Protein AF-X1MD58-F1 (afdb_monomer)

Solvent-accessible surface area (backbone atoms only — not comparable to full-atom values): 6954 Å² total; per-residue (Å²): 105,80,90,52,69,94,62,88,70,47,93,39,76,60,65,74,80,58,67,68,59,53,53,54,50,50,26,62,77,70,72,50,84,75,78,87,81,90,74,83,80,58,90,85,68,79,68,96,71,77,74,48,72,26,59,69,27,31,75,67,68,65,53,71,74,78,76,50,68,69,61,51,50,52,54,52,55,48,51,50,64,78,39,40,70,64,46,60,73,68,66,68,62,57,94,85,65,59,82,67,78,78,84,125

Radius of gyration: 18.31 Å; Cα contacts (8 Å, |Δi|>4): 52; chains: 1; bounding box: 38×29×52 Å

Secondary structure (DSSP, 8-state):
-GGGTT-------S----HHHHHHHHHHHHT--PPPPP-PPPTT---S------HHHHHHH-------HHHHHHHHHHHHHHTHHHHHHH----TT---S----

InterPro domains:
  IPR036291 NAD(P)-binding domain superfamily [SSF51735] (4-87)

Mean predicted aligned error: 5.47 Å

Sequence (104 aa):
YKAAIGEAFNLAAGREIKIKYLADTVNKMAGNNARLKFLHRRKWDTKPRILASNTKAKEMLGFNPYTDFEKGLKVTIKWFKDNWDNIERVANFGPGVSSAVRDK

Foldseek 3Di:
DVVCPPDDFDLDQQDDDDPVNVVVLCCVLVVNPDDDDDDDDDPPCPDNDDGDDRVVCCVPVVDHPPDDPSNVVNVVVVVCVVCVVVCVVPVPDPPPRDPPDPDD

Nearest PDB structures (foldseek):
  2q1u-assembly1_B  TM=8.292E-01  e=2.588E-04  Bordetella bronchiseptica
  2q1s-assembly1_A-2  TM=8.360E-01  e=3.373E-04  Bordetella bronchiseptica

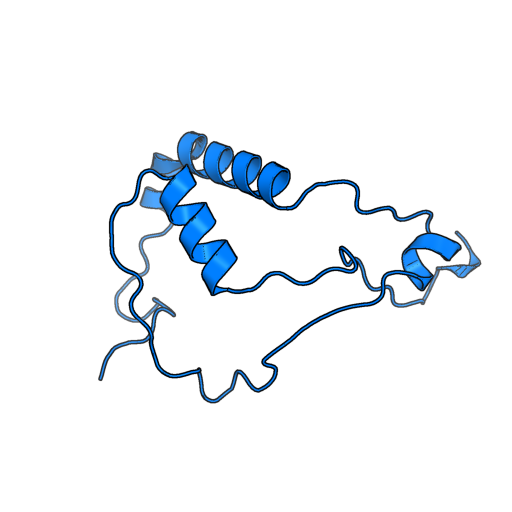pLDDT: mean 90.83, std 12.25, range [45.5, 98.31]

Structure (mmCIF, N/CA/C/O backbone):
data_AF-X1MD58-F1
#
_entry.id   AF-X1MD58-F1
#
loop_
_atom_site.group_PDB
_atom_site.id
_atom_site.type_symbol
_atom_site.label_atom_id
_atom_site.label_alt_id
_atom_site.label_comp_id
_atom_site.label_asym_id
_atom_site.label_entity_id
_atom_site.label_seq_id
_atom_site.pdbx_PDB_ins_code
_atom_site.Cartn_x
_atom_site.Cartn_y
_atom_site.Cartn_z
_atom_site.occupancy
_atom_site.B_iso_or_equiv
_atom_site.auth_seq_id
_atom_site.auth_comp_id
_atom_site.auth_asym_id
_atom_site.auth_atom_id
_atom_site.pdbx_PDB_model_num
ATOM 1 N N . TYR A 1 1 ? 11.111 -5.678 -25.457 1.00 83.44 1 TYR A N 1
ATOM 2 C CA . TYR A 1 1 ? 11.292 -6.388 -24.171 1.00 83.44 1 TYR A CA 1
ATOM 3 C C . TYR A 1 1 ? 12.171 -7.651 -24.215 1.00 83.44 1 TYR A C 1
ATOM 5 O O . TYR A 1 1 ? 12.277 -8.296 -23.183 1.00 83.44 1 TYR A O 1
ATOM 13 N N . LYS A 1 2 ? 12.862 -8.023 -25.315 1.00 93.12 2 LYS A N 1
ATOM 14 C CA . LYS A 1 2 ? 13.729 -9.233 -25.327 1.00 93.12 2 LYS A CA 1
ATOM 15 C C . LYS A 1 2 ? 14.813 -9.218 -24.235 1.00 93.12 2 LYS A C 1
ATOM 17 O O . LYS A 1 2 ? 15.027 -10.229 -23.587 1.00 93.12 2 LYS A O 1
ATOM 22 N N . ALA A 1 3 ? 15.411 -8.052 -23.981 1.00 92.50 3 ALA A N 1
ATOM 23 C CA . ALA A 1 3 ? 16.408 -7.853 -22.925 1.00 92.50 3 ALA A CA 1
ATOM 24 C C . ALA A 1 3 ? 15.858 -7.979 -21.489 1.00 92.50 3 ALA A C 1
ATOM 26 O O . ALA A 1 3 ? 16.635 -7.963 -20.548 1.00 92.50 3 ALA A O 1
ATOM 27 N N . ALA A 1 4 ? 14.537 -8.066 -21.300 1.00 95.25 4 ALA A N 1
ATOM 28 C CA . ALA A 1 4 ? 13.923 -8.210 -19.980 1.00 95.25 4 ALA A CA 1
ATOM 29 C C . ALA A 1 4 ? 13.679 -9.676 -19.573 1.00 95.25 4 ALA A C 1
ATOM 31 O O . ALA A 1 4 ? 13.279 -9.934 -18.441 1.00 95.25 4 ALA A O 1
ATOM 32 N N . ILE A 1 5 ? 13.869 -10.641 -20.479 1.00 97.31 5 ILE A N 1
ATOM 33 C CA . ILE A 1 5 ? 13.649 -12.064 -20.192 1.00 97.31 5 ILE A CA 1
ATOM 34 C C . ILE A 1 5 ? 14.737 -12.553 -19.226 1.00 97.31 5 ILE A C 1
ATOM 36 O O . ILE A 1 5 ? 15.917 -12.379 -19.500 1.00 97.31 5 ILE A O 1
ATOM 40 N N . GLY A 1 6 ? 14.334 -13.176 -18.114 1.00 97.19 6 GLY A N 1
ATOM 41 C CA . GLY A 1 6 ? 15.249 -13.669 -17.072 1.00 97.19 6 GLY A CA 1
ATOM 42 C C . GLY A 1 6 ? 15.639 -12.625 -16.019 1.00 97.19 6 GLY A C 1
ATOM 43 O O . GLY A 1 6 ? 16.280 -12.965 -15.029 1.00 97.19 6 GLY A O 1
ATOM 44 N N . GLU A 1 7 ? 15.210 -11.374 -16.184 1.00 97.88 7 GLU A N 1
ATOM 45 C CA . GLU A 1 7 ? 15.525 -10.289 -15.261 1.00 97.88 7 GLU A CA 1
ATOM 46 C C . GLU A 1 7 ? 14.500 -10.176 -14.122 1.00 97.88 7 GLU A C 1
ATOM 48 O O . GLU A 1 7 ? 13.292 -10.325 -14.313 1.00 97.88 7 GLU A O 1
ATOM 53 N N . ALA A 1 8 ? 14.979 -9.819 -12.928 1.00 97.94 8 ALA A N 1
ATOM 54 C CA . ALA A 1 8 ? 14.126 -9.417 -11.811 1.00 97.94 8 ALA A CA 1
ATOM 55 C C . ALA A 1 8 ? 13.903 -7.895 -11.805 1.00 97.94 8 ALA A C 1
ATOM 57 O O . ALA A 1 8 ? 14.843 -7.117 -12.019 1.00 97.94 8 ALA A O 1
ATOM 58 N N . PHE A 1 9 ? 12.669 -7.472 -11.511 1.00 97.69 9 PHE A N 1
ATOM 59 C CA . PHE A 1 9 ? 12.258 -6.067 -11.474 1.00 97.69 9 PHE A CA 1
ATOM 60 C C . PHE A 1 9 ? 11.488 -5.735 -10.197 1.00 97.69 9 PHE A C 1
ATOM 62 O O . PHE A 1 9 ? 10.576 -6.454 -9.794 1.00 97.69 9 PHE A O 1
ATOM 69 N N . ASN A 1 10 ? 11.792 -4.578 -9.615 1.00 98.00 10 ASN A N 1
ATOM 70 C CA . ASN A 1 10 ? 10.965 -3.993 -8.568 1.00 98.00 10 ASN A CA 1
ATOM 71 C C . ASN A 1 10 ? 9.773 -3.264 -9.201 1.00 98.00 10 ASN A C 1
ATOM 73 O O . ASN A 1 10 ? 9.946 -2.222 -9.837 1.00 98.00 10 ASN A O 1
ATOM 77 N N . LEU A 1 11 ? 8.558 -3.759 -8.972 1.00 97.00 11 LEU A N 1
ATOM 78 C CA . LEU A 1 11 ? 7.322 -3.045 -9.304 1.00 97.00 11 LEU A CA 1
ATOM 79 C C . LEU A 1 11 ? 6.882 -2.204 -8.105 1.00 97.00 11 LEU A C 1
ATOM 81 O O . LEU A 1 11 ? 5.972 -2.556 -7.360 1.00 97.00 11 LEU A O 1
ATOM 85 N N . ALA A 1 12 ? 7.599 -1.106 -7.888 1.00 95.94 12 ALA A N 1
ATOM 86 C CA . ALA A 1 12 ? 7.424 -0.247 -6.726 1.00 95.94 12 ALA A CA 1
ATOM 87 C C . ALA A 1 12 ? 6.987 1.166 -7.117 1.00 95.94 12 ALA A C 1
ATOM 89 O O . ALA A 1 12 ? 7.350 1.679 -8.174 1.00 95.94 12 ALA A O 1
ATOM 90 N N . ALA A 1 13 ? 6.263 1.838 -6.221 1.00 95.69 13 ALA A N 1
ATOM 91 C CA . ALA A 1 13 ? 5.856 3.229 -6.417 1.00 95.69 13 ALA A CA 1
ATOM 92 C C . ALA A 1 13 ? 7.019 4.237 -6.297 1.00 95.69 13 ALA A C 1
ATOM 94 O O . ALA A 1 13 ? 6.828 5.410 -6.598 1.00 95.69 13 ALA A O 1
ATOM 95 N N . GLY A 1 14 ? 8.200 3.813 -5.827 1.00 95.31 14 GLY A N 1
ATOM 96 C CA . GLY A 1 14 ? 9.346 4.705 -5.606 1.00 95.31 14 GLY A CA 1
ATOM 97 C C . GLY A 1 14 ? 9.152 5.709 -4.460 1.00 95.31 14 GLY A C 1
ATOM 98 O O . GLY A 1 14 ? 9.877 6.693 -4.378 1.00 95.31 14 GLY A O 1
ATOM 99 N N . ARG A 1 15 ? 8.176 5.473 -3.574 1.00 94.44 15 ARG A N 1
ATOM 100 C CA . ARG A 1 15 ? 7.876 6.298 -2.394 1.00 94.44 15 ARG A CA 1
ATOM 101 C C . ARG A 1 15 ? 7.466 5.425 -1.212 1.00 94.44 15 ARG A C 1
ATOM 103 O O . ARG A 1 15 ? 6.978 4.314 -1.408 1.00 94.44 15 ARG A O 1
ATOM 110 N N . GLU A 1 16 ? 7.619 5.952 -0.003 1.00 96.19 16 GLU A N 1
ATOM 111 C CA . GLU A 1 16 ? 7.224 5.285 1.243 1.00 96.19 16 GLU A CA 1
ATOM 112 C C . GLU A 1 16 ? 6.017 5.966 1.881 1.00 96.19 16 GLU A C 1
ATOM 114 O O . GLU A 1 16 ? 5.807 7.168 1.722 1.00 96.19 16 GLU A O 1
ATOM 119 N N . ILE A 1 17 ? 5.264 5.198 2.667 1.00 97.12 17 ILE A N 1
ATOM 120 C CA . ILE A 1 17 ? 4.139 5.691 3.456 1.00 97.12 17 ILE A CA 1
ATOM 121 C C . ILE A 1 17 ? 4.347 5.291 4.915 1.00 97.12 17 ILE A C 1
ATOM 123 O O . ILE A 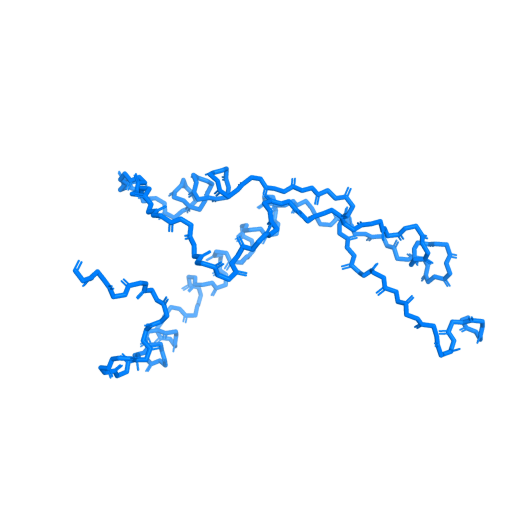1 17 ? 4.604 4.130 5.227 1.00 97.12 17 ILE A O 1
ATOM 127 N N . LYS A 1 18 ? 4.211 6.253 5.832 1.00 97.00 18 LYS A N 1
ATOM 128 C CA . LYS A 1 18 ? 4.251 5.973 7.273 1.00 97.00 18 LYS A CA 1
ATOM 129 C C . LYS A 1 18 ? 2.981 5.224 7.686 1.00 97.00 18 LYS A C 1
ATOM 131 O O . LYS A 1 18 ? 1.882 5.677 7.378 1.00 97.00 18 LYS A O 1
ATOM 136 N N . ILE A 1 19 ? 3.117 4.156 8.477 1.00 96.31 19 ILE A N 1
ATOM 137 C CA . ILE A 1 19 ? 1.973 3.366 8.976 1.00 96.31 19 ILE A CA 1
ATOM 138 C C . ILE A 1 19 ? 0.956 4.231 9.732 1.00 96.31 19 ILE A C 1
ATOM 140 O O . ILE A 1 19 ? -0.242 4.070 9.529 1.00 96.31 19 ILE A O 1
ATOM 144 N N . LYS A 1 20 ? 1.417 5.200 10.538 1.00 96.75 20 LYS A N 1
ATOM 145 C CA . LYS A 1 20 ? 0.520 6.144 11.224 1.00 96.75 20 LYS A CA 1
ATOM 146 C C . LYS A 1 20 ? -0.341 6.936 10.233 1.00 96.75 20 LYS A C 1
ATOM 148 O O . LYS A 1 20 ? -1.547 7.006 10.410 1.00 96.75 20 LYS A O 1
ATOM 153 N N . TYR A 1 21 ? 0.268 7.481 9.178 1.00 97.56 21 TYR A N 1
ATOM 154 C CA . TYR A 1 21 ? -0.464 8.233 8.157 1.00 97.56 21 TYR A CA 1
ATOM 155 C C . TYR A 1 21 ? -1.460 7.340 7.404 1.00 97.56 21 TYR A C 1
ATOM 157 O O . TYR A 1 21 ? -2.590 7.763 7.181 1.00 97.56 21 TYR A O 1
ATOM 165 N N . LEU A 1 22 ? -1.089 6.094 7.078 1.00 97.31 22 LEU A N 1
ATOM 166 C CA . LEU A 1 22 ? -2.022 5.118 6.502 1.00 97.31 22 LEU A CA 1
ATOM 167 C C . LEU A 1 22 ? -3.222 4.884 7.437 1.00 97.31 22 LEU A C 1
ATOM 169 O O . LEU A 1 22 ? -4.360 4.999 6.991 1.00 97.31 22 LEU A O 1
ATOM 173 N N . ALA A 1 23 ? -2.980 4.602 8.719 1.00 97.06 23 ALA A N 1
ATOM 174 C CA . ALA A 1 23 ? -4.038 4.335 9.694 1.00 97.06 23 ALA A CA 1
ATOM 175 C C . ALA A 1 23 ? -4.969 5.544 9.896 1.00 97.06 23 ALA A C 1
ATOM 177 O O . ALA A 1 23 ? -6.188 5.393 9.841 1.00 97.06 23 ALA A O 1
ATOM 178 N N . ASP A 1 24 ? -4.408 6.748 10.049 1.00 96.94 24 ASP A N 1
ATOM 179 C CA . ASP A 1 24 ? -5.182 7.992 10.161 1.00 96.94 24 ASP A CA 1
ATOM 180 C C . ASP A 1 24 ? -6.036 8.234 8.903 1.00 96.94 24 ASP A C 1
ATOM 182 O O . ASP A 1 24 ? -7.210 8.597 8.995 1.00 96.94 24 ASP A O 1
ATOM 186 N N . THR A 1 25 ? -5.465 7.996 7.718 1.00 96.62 25 THR A N 1
ATOM 187 C CA . THR A 1 25 ? -6.165 8.176 6.437 1.00 96.62 25 THR A CA 1
ATOM 188 C C . THR A 1 25 ? -7.317 7.184 6.285 1.00 96.62 25 THR A C 1
ATOM 190 O O . THR A 1 25 ? -8.412 7.581 5.880 1.00 96.62 25 THR A O 1
ATOM 193 N N . VAL A 1 26 ? -7.109 5.916 6.656 1.00 97.44 26 VAL A N 1
ATOM 194 C CA . VAL A 1 26 ? -8.171 4.900 6.675 1.00 97.44 26 VAL A CA 1
ATOM 195 C C . VAL A 1 26 ? -9.281 5.306 7.641 1.00 97.44 26 VAL A C 1
ATOM 197 O O . VAL A 1 26 ? -10.441 5.313 7.236 1.00 97.44 26 VAL A O 1
ATOM 200 N N . ASN A 1 27 ? -8.945 5.713 8.870 1.00 96.56 27 ASN A N 1
ATOM 201 C CA . ASN A 1 27 ? -9.935 6.159 9.852 1.00 96.56 27 ASN A CA 1
ATOM 202 C C . ASN A 1 27 ? -10.788 7.311 9.313 1.00 96.56 27 ASN A C 1
ATOM 204 O O . ASN A 1 27 ? -12.015 7.228 9.322 1.00 96.56 27 ASN A O 1
ATOM 208 N N . LYS A 1 28 ? -10.144 8.342 8.754 1.00 96.56 28 LYS A N 1
ATOM 209 C CA . LYS A 1 28 ? -10.830 9.487 8.147 1.00 96.56 28 LYS A CA 1
ATOM 210 C C . LYS A 1 28 ? -11.780 9.063 7.022 1.00 96.56 28 LYS A C 1
ATOM 212 O O . LYS A 1 28 ? -12.924 9.502 6.995 1.00 96.56 28 LYS A O 1
ATOM 217 N N . MET A 1 29 ? -11.323 8.229 6.087 1.00 96.25 29 MET A N 1
ATOM 218 C CA . MET A 1 29 ? -12.124 7.811 4.925 1.00 96.25 29 MET A CA 1
ATOM 219 C C . MET A 1 29 ? -13.248 6.825 5.284 1.00 96.25 29 MET A C 1
ATOM 221 O O . MET A 1 29 ? -14.268 6.775 4.592 1.00 96.25 29 MET A O 1
ATOM 225 N N . ALA A 1 30 ? -13.069 6.046 6.351 1.00 95.25 30 ALA A N 1
ATOM 226 C CA . ALA A 1 30 ? -14.071 5.122 6.872 1.00 95.25 30 ALA A CA 1
ATOM 227 C C . ALA A 1 30 ? -15.057 5.783 7.854 1.00 95.25 30 ALA A C 1
ATOM 229 O O . ALA A 1 30 ? -16.037 5.148 8.226 1.00 95.25 30 ALA A O 1
ATOM 230 N N . GLY A 1 31 ? -14.821 7.033 8.273 1.00 95.50 31 GLY A N 1
ATOM 231 C CA . GLY A 1 31 ? -15.621 7.691 9.313 1.00 95.50 31 GLY A CA 1
ATOM 232 C C . GLY A 1 31 ? -15.403 7.101 10.712 1.00 95.50 31 GLY A C 1
ATOM 233 O O . GLY A 1 31 ? -16.284 7.187 11.562 1.00 95.50 31 GLY A O 1
ATOM 234 N N . ASN A 1 32 ? -14.247 6.476 10.954 1.00 95.69 32 ASN A N 1
ATOM 235 C CA . ASN A 1 32 ? -13.906 5.865 12.233 1.00 95.69 32 ASN A CA 1
ATOM 236 C C . ASN A 1 32 ? -13.241 6.882 13.173 1.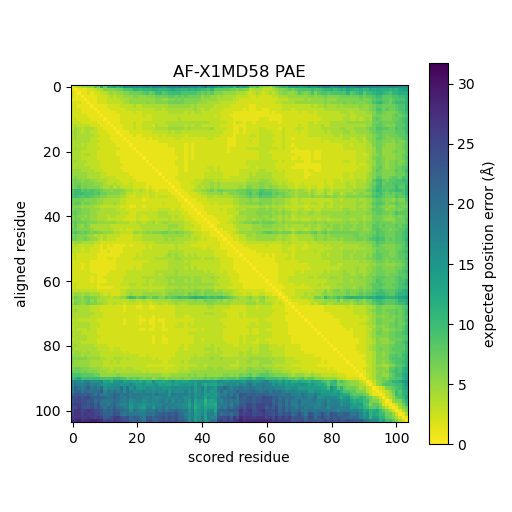00 95.69 32 ASN A C 1
ATOM 238 O O . ASN A 1 32 ? -12.161 7.394 12.880 1.00 95.69 32 ASN A O 1
ATOM 242 N N . ASN A 1 33 ? -13.852 7.102 14.338 1.00 95.00 33 ASN A N 1
ATOM 243 C CA . ASN A 1 33 ? -13.356 8.013 15.376 1.00 95.00 33 ASN A CA 1
ATOM 244 C C . ASN A 1 33 ? -12.554 7.303 16.486 1.00 95.00 33 ASN A C 1
ATOM 246 O O . ASN A 1 33 ? -12.193 7.927 17.487 1.00 95.00 33 ASN A O 1
ATOM 250 N N . ALA A 1 34 ? -12.282 6.002 16.348 1.00 94.38 34 ALA A N 1
ATOM 251 C CA . ALA A 1 34 ? -11.495 5.259 17.325 1.00 94.38 34 ALA A CA 1
ATOM 252 C C . ALA A 1 34 ? -10.045 5.771 17.403 1.00 94.38 34 ALA A C 1
ATOM 254 O O . ALA A 1 34 ? -9.413 6.110 16.397 1.00 94.38 34 ALA A O 1
ATOM 255 N N . ARG A 1 35 ? -9.488 5.782 18.619 1.00 93.19 35 ARG A N 1
ATOM 256 C CA . ARG A 1 35 ? -8.083 6.140 18.853 1.00 93.19 35 ARG A CA 1
ATOM 257 C C . ARG A 1 35 ? -7.157 5.025 18.370 1.00 93.19 35 ARG A C 1
ATOM 259 O O . ARG A 1 35 ? -7.455 3.845 18.538 1.00 93.19 35 ARG A O 1
ATOM 266 N N . LEU A 1 36 ? -5.996 5.401 17.836 1.00 95.25 36 LEU A N 1
ATOM 267 C CA . LEU A 1 36 ? -4.948 4.437 17.506 1.00 95.25 36 LEU A CA 1
ATOM 268 C C . LEU A 1 36 ? -4.358 3.832 18.791 1.00 95.25 36 LEU A C 1
ATOM 270 O O . LEU A 1 36 ? -3.892 4.563 19.666 1.00 95.25 36 LEU A O 1
ATOM 274 N N . LYS A 1 37 ? -4.338 2.497 18.880 1.00 94.12 37 LYS A N 1
ATOM 275 C CA . LYS A 1 37 ? -3.594 1.745 19.903 1.00 94.12 37 LYS A CA 1
ATOM 276 C C . LYS A 1 37 ? -2.202 1.431 19.356 1.00 94.12 37 LYS A C 1
ATOM 278 O O . LYS A 1 37 ? -2.076 0.822 18.296 1.00 94.12 37 LYS A O 1
ATOM 283 N N . PHE A 1 38 ? -1.161 1.827 20.080 1.00 93.75 38 PHE A N 1
ATOM 284 C CA . PHE A 1 38 ? 0.215 1.462 19.747 1.00 93.75 38 PHE A CA 1
ATOM 285 C C . PHE A 1 38 ? 0.574 0.157 20.451 1.00 93.75 38 PHE A C 1
ATOM 287 O O . PHE A 1 38 ? 0.401 0.032 21.661 1.00 93.75 38 PHE A O 1
ATOM 294 N N . LEU A 1 39 ? 1.060 -0.812 19.683 1.00 91.38 39 LEU A N 1
ATOM 295 C CA . LEU A 1 39 ? 1.499 -2.112 20.178 1.00 91.38 39 LEU A CA 1
ATOM 296 C C . LEU A 1 39 ? 2.999 -2.279 19.944 1.00 91.38 39 LEU A C 1
ATOM 298 O O . LEU A 1 39 ? 3.596 -1.589 19.112 1.00 91.38 39 LEU A O 1
ATOM 302 N N . HIS A 1 40 ? 3.610 -3.221 20.660 1.00 90.69 40 HIS A N 1
ATOM 303 C CA . HIS A 1 40 ? 5.007 -3.569 20.436 1.00 90.69 40 HIS A CA 1
ATOM 304 C C . HIS A 1 40 ? 5.229 -4.078 19.009 1.00 90.69 40 HIS A C 1
ATOM 306 O O . HIS A 1 40 ? 4.421 -4.822 18.447 1.00 90.69 40 HIS A O 1
ATOM 312 N N . ARG A 1 41 ? 6.372 -3.704 18.428 1.00 89.75 41 ARG A N 1
ATOM 313 C CA . ARG A 1 41 ? 6.807 -4.226 17.132 1.00 89.75 41 ARG A CA 1
ATOM 314 C C . ARG A 1 41 ? 6.950 -5.748 17.209 1.00 89.75 41 ARG A C 1
ATOM 316 O O . ARG A 1 41 ? 7.514 -6.282 18.163 1.00 89.75 41 ARG A O 1
ATOM 323 N N . ARG A 1 42 ? 6.480 -6.442 16.172 1.00 88.69 42 ARG A N 1
ATOM 324 C CA . ARG A 1 42 ? 6.625 -7.899 16.041 1.00 88.69 42 ARG A CA 1
ATOM 325 C C . ARG A 1 42 ? 8.110 -8.267 16.025 1.00 88.69 42 ARG A C 1
ATOM 327 O O . ARG A 1 42 ? 8.893 -7.607 15.349 1.00 88.69 42 ARG A O 1
ATOM 334 N N . LYS A 1 43 ? 8.494 -9.342 16.721 1.00 90.06 43 LYS A N 1
ATOM 335 C CA . LYS A 1 43 ? 9.907 -9.763 16.840 1.00 90.06 43 LYS A CA 1
ATOM 336 C C . LYS A 1 43 ? 10.582 -10.007 15.485 1.00 90.06 43 LYS A C 1
ATOM 338 O O . LYS A 1 43 ? 11.760 -9.716 15.332 1.00 90.06 43 LYS A O 1
ATOM 343 N N . TRP A 1 44 ? 9.830 -10.519 14.514 1.00 88.81 44 TRP A N 1
ATOM 344 C CA . TRP A 1 44 ? 10.321 -10.828 13.170 1.00 88.81 44 TRP A CA 1
ATOM 345 C C . TRP A 1 44 ? 10.299 -9.628 12.209 1.00 88.81 44 TRP A C 1
ATOM 347 O O . TRP A 1 44 ? 10.845 -9.712 11.113 1.00 88.81 44 TRP A O 1
ATOM 357 N N . ASP A 1 45 ? 9.684 -8.508 12.597 1.00 91.94 45 ASP A N 1
ATOM 358 C CA . ASP A 1 45 ? 9.599 -7.304 11.771 1.00 91.94 45 ASP A CA 1
ATOM 359 C C . ASP A 1 45 ? 10.849 -6.438 11.979 1.00 91.94 45 ASP A C 1
ATOM 361 O O . ASP A 1 45 ? 10.887 -5.509 12.791 1.00 91.94 45 ASP A O 1
ATOM 365 N N . THR A 1 46 ? 11.927 -6.820 11.295 1.00 92.88 46 THR A N 1
ATOM 366 C CA . THR A 1 46 ? 13.260 -6.226 11.469 1.00 92.88 46 THR A CA 1
ATOM 367 C C . THR A 1 46 ? 13.499 -4.993 10.600 1.00 92.88 46 THR A C 1
ATOM 369 O O . THR A 1 46 ? 14.464 -4.266 10.835 1.00 92.88 46 THR A O 1
ATOM 372 N N . LYS A 1 47 ? 12.632 -4.722 9.615 1.00 94.00 47 LYS A N 1
ATOM 373 C CA . LYS A 1 47 ? 12.812 -3.651 8.624 1.00 94.00 47 LYS A CA 1
ATOM 374 C C . LYS A 1 47 ? 11.835 -2.503 8.893 1.00 94.00 47 LYS A C 1
ATOM 376 O O . LYS A 1 47 ? 10.691 -2.566 8.460 1.00 94.00 47 LYS A O 1
ATOM 381 N N . PRO A 1 48 ? 12.268 -1.413 9.552 1.00 92.19 48 PRO A N 1
ATOM 382 C CA . PRO A 1 48 ? 11.377 -0.296 9.876 1.00 92.19 48 PRO A CA 1
ATOM 383 C C . PRO A 1 48 ? 10.955 0.528 8.649 1.00 92.19 48 PRO A C 1
ATOM 385 O O . PRO A 1 48 ? 10.061 1.366 8.753 1.00 92.19 48 PRO A O 1
ATOM 388 N N . ARG A 1 49 ? 11.633 0.339 7.511 1.00 96.38 49 ARG A N 1
ATOM 389 C CA . ARG A 1 49 ? 11.447 1.078 6.260 1.00 96.38 49 ARG A CA 1
ATOM 390 C C . ARG A 1 49 ? 11.673 0.159 5.068 1.00 96.38 49 ARG A C 1
ATOM 392 O O . ARG A 1 49 ? 12.527 -0.728 5.128 1.00 96.38 49 ARG A O 1
ATOM 399 N N . ILE A 1 50 ? 10.914 0.386 4.001 1.00 96.31 50 ILE A N 1
ATOM 400 C CA . ILE A 1 50 ? 11.019 -0.339 2.735 1.00 96.31 50 ILE A CA 1
ATOM 401 C C . ILE A 1 50 ? 10.750 0.667 1.615 1.00 96.31 50 ILE A C 1
ATOM 403 O O . ILE A 1 50 ? 9.604 1.028 1.353 1.00 96.31 50 ILE A O 1
ATOM 407 N N . LEU A 1 51 ? 11.818 1.063 0.924 1.00 96.88 51 LEU A N 1
ATOM 408 C CA . LEU A 1 51 ? 11.779 1.876 -0.286 1.00 96.88 51 LEU A CA 1
ATOM 409 C C . LEU A 1 51 ? 12.486 1.116 -1.401 1.00 96.88 51 LEU A C 1
ATOM 411 O O . LEU A 1 51 ? 13.687 0.868 -1.321 1.00 96.88 51 LEU A O 1
ATOM 415 N N . ALA A 1 52 ? 11.746 0.750 -2.440 1.00 97.06 52 ALA A N 1
ATOM 416 C CA . ALA A 1 52 ? 12.301 0.079 -3.605 1.00 97.06 52 ALA A CA 1
ATOM 417 C C . ALA A 1 52 ? 12.437 1.062 -4.772 1.00 97.06 52 ALA A C 1
ATOM 419 O O . ALA A 1 52 ? 11.474 1.741 -5.137 1.00 97.06 52 ALA A O 1
ATOM 420 N N . SER A 1 53 ? 13.629 1.106 -5.373 1.00 97.12 53 SER A N 1
ATOM 421 C CA . SER A 1 53 ? 13.842 1.786 -6.652 1.00 97.12 53 SER A CA 1
ATOM 422 C C . SER A 1 53 ? 13.118 1.030 -7.763 1.00 97.12 53 SER A C 1
ATOM 424 O O . SER A 1 53 ? 13.224 -0.195 -7.844 1.00 97.12 53 SER A O 1
ATOM 426 N N . ASN A 1 54 ? 12.416 1.764 -8.624 1.00 97.06 54 ASN A N 1
ATOM 427 C CA . ASN A 1 54 ? 11.733 1.255 -9.812 1.00 97.06 54 ASN A CA 1
ATOM 428 C C . ASN A 1 54 ? 12.440 1.654 -11.121 1.00 97.06 54 ASN A C 1
ATOM 430 O O . ASN A 1 54 ? 11.881 1.440 -12.195 1.00 97.06 54 ASN A O 1
ATOM 434 N N . THR A 1 55 ? 13.664 2.192 -11.046 1.00 97.88 55 THR A N 1
ATOM 435 C CA . THR A 1 55 ? 14.436 2.683 -12.202 1.00 97.88 55 THR A CA 1
ATOM 436 C C . THR A 1 55 ? 14.551 1.632 -13.304 1.00 97.88 55 THR A C 1
ATOM 438 O O . THR A 1 55 ? 14.140 1.881 -14.432 1.00 97.88 55 THR A O 1
ATOM 441 N N . LYS A 1 56 ? 14.979 0.411 -12.958 1.00 97.50 56 LYS A N 1
ATOM 442 C CA . LYS A 1 56 ? 15.134 -0.691 -13.920 1.00 97.50 56 LYS A CA 1
ATOM 443 C C . LYS A 1 56 ? 13.824 -1.037 -14.641 1.00 97.50 56 LYS A C 1
ATOM 445 O O . LYS A 1 56 ? 13.812 -1.272 -15.846 1.00 97.50 56 LYS A O 1
ATOM 450 N N . ALA A 1 57 ? 12.707 -1.053 -13.910 1.00 97.50 57 ALA A N 1
ATOM 451 C CA . ALA A 1 57 ? 11.392 -1.313 -14.491 1.00 97.50 57 ALA A CA 1
ATOM 452 C C . ALA A 1 57 ? 10.948 -0.157 -15.401 1.00 97.50 57 ALA A C 1
ATOM 454 O O . ALA A 1 57 ? 10.403 -0.391 -16.477 1.00 97.50 57 ALA A O 1
ATOM 455 N N . LYS A 1 58 ? 11.210 1.092 -15.005 1.00 96.81 58 LYS A N 1
ATOM 456 C CA . LYS A 1 58 ? 10.907 2.274 -15.819 1.00 96.81 58 LYS A CA 1
ATOM 457 C C . LYS A 1 58 ? 11.677 2.261 -17.139 1.00 96.81 58 LYS A C 1
ATOM 459 O O . LYS A 1 58 ? 11.075 2.453 -18.188 1.00 96.81 58 LYS A O 1
ATOM 464 N N . GLU A 1 59 ? 12.977 1.993 -17.089 1.00 96.38 59 GLU A N 1
ATOM 465 C CA . GLU A 1 59 ? 13.867 2.029 -18.255 1.00 96.38 59 GLU A CA 1
ATOM 466 C C . GLU A 1 59 ? 13.621 0.869 -19.223 1.00 96.38 59 GLU A C 1
ATOM 468 O O . GLU A 1 59 ? 13.507 1.083 -20.426 1.00 96.38 59 GLU A O 1
ATOM 473 N N . MET A 1 60 ? 13.502 -0.363 -18.717 1.00 97.19 60 MET A N 1
ATOM 474 C CA . MET A 1 60 ? 13.404 -1.548 -19.579 1.00 97.19 60 MET A CA 1
ATOM 475 C C . MET A 1 60 ? 11.968 -1.919 -19.950 1.00 97.19 60 MET A C 1
ATOM 477 O O . MET A 1 60 ? 11.749 -2.533 -20.998 1.00 97.19 60 MET A O 1
ATOM 481 N N . LEU A 1 61 ? 10.998 -1.601 -19.084 1.00 96.44 61 LEU A N 1
ATOM 482 C CA . LEU A 1 61 ? 9.595 -1.990 -19.260 1.00 96.44 61 LEU A CA 1
ATOM 483 C C . LEU A 1 61 ? 8.678 -0.804 -19.592 1.00 96.44 61 LEU A C 1
ATOM 485 O O . LEU A 1 61 ? 7.533 -1.024 -19.978 1.00 96.44 61 LEU A O 1
ATOM 489 N N . GLY A 1 62 ? 9.147 0.440 -19.447 1.00 95.88 62 GLY A N 1
ATOM 490 C CA . GLY A 1 62 ? 8.281 1.621 -19.511 1.00 95.88 62 GLY A CA 1
ATOM 491 C C . GLY A 1 62 ? 7.341 1.735 -18.304 1.00 95.88 62 GLY A C 1
ATOM 492 O O . GLY A 1 62 ? 6.330 2.431 -18.371 1.00 95.88 62 GLY A O 1
ATOM 493 N N . PHE A 1 63 ? 7.635 1.030 -17.205 1.00 96.62 63 PHE A N 1
ATOM 494 C CA . PHE A 1 63 ? 6.780 1.014 -16.021 1.00 96.62 63 PHE A CA 1
ATOM 495 C C . PHE A 1 63 ? 6.701 2.403 -15.375 1.00 96.62 63 PHE A C 1
ATOM 497 O O . PHE A 1 63 ? 7.718 2.991 -15.004 1.00 96.62 63 PHE A O 1
ATOM 504 N N . ASN A 1 64 ? 5.477 2.903 -15.191 1.00 94.94 64 ASN A N 1
ATOM 505 C CA . ASN A 1 64 ? 5.217 4.172 -14.523 1.00 94.94 64 ASN A CA 1
ATOM 506 C C . ASN A 1 64 ? 4.077 4.022 -13.499 1.00 94.94 64 ASN A C 1
ATOM 508 O O . ASN A 1 64 ? 2.913 3.931 -13.895 1.00 94.94 64 ASN A O 1
ATOM 512 N N . PRO A 1 65 ? 4.367 3.995 -12.187 1.00 92.62 65 PRO A N 1
ATOM 513 C CA . PRO A 1 65 ? 3.334 3.940 -11.160 1.00 92.62 65 PRO A CA 1
ATOM 514 C C . PRO A 1 65 ? 2.637 5.304 -11.037 1.00 92.62 65 PRO A C 1
ATOM 516 O O . PRO A 1 65 ? 3.088 6.187 -10.314 1.00 92.62 65 PRO A O 1
ATOM 519 N N . TYR A 1 66 ? 1.520 5.478 -11.741 1.00 90.38 66 TYR A N 1
ATOM 520 C CA . TYR A 1 66 ? 0.802 6.759 -11.812 1.00 90.38 66 TYR A CA 1
ATOM 521 C C . TYR A 1 66 ? -0.247 6.956 -10.707 1.00 90.38 66 TYR A C 1
ATOM 523 O O . TYR A 1 66 ? -0.726 8.069 -10.491 1.00 90.38 66 TYR A O 1
ATOM 531 N N . THR A 1 67 ? -0.657 5.888 -10.019 1.00 92.69 67 THR A N 1
ATOM 532 C CA . THR A 1 67 ? -1.724 5.972 -9.017 1.00 92.69 67 THR A CA 1
ATOM 533 C C . THR A 1 67 ? -1.223 6.677 -7.764 1.00 92.69 67 THR A C 1
ATOM 535 O O . THR A 1 67 ? -0.330 6.186 -7.073 1.00 92.69 67 THR A O 1
ATOM 538 N N . ASP A 1 68 ? -1.818 7.824 -7.437 1.00 93.62 68 ASP A N 1
ATOM 539 C CA . ASP A 1 68 ? -1.629 8.476 -6.143 1.00 93.62 68 ASP A CA 1
ATOM 540 C C . ASP A 1 68 ? -2.088 7.574 -4.979 1.00 93.62 68 ASP A C 1
ATOM 542 O O . ASP A 1 68 ? -3.026 6.789 -5.123 1.00 93.62 68 ASP A O 1
ATOM 546 N N . PHE A 1 69 ? -1.418 7.670 -3.828 1.00 95.12 69 PHE A N 1
ATOM 547 C CA . PHE A 1 69 ? -1.667 6.778 -2.700 1.00 95.12 69 PHE A CA 1
ATOM 548 C C . PHE A 1 69 ? -3.075 6.967 -2.132 1.00 95.12 69 PHE A C 1
ATOM 550 O O . PHE A 1 69 ? -3.790 5.982 -1.952 1.00 95.12 69 PHE A O 1
ATOM 557 N N . GLU A 1 70 ? -3.508 8.211 -1.909 1.00 95.88 70 GLU A N 1
ATOM 558 C CA . GLU A 1 70 ? -4.851 8.477 -1.394 1.00 95.88 70 GLU A CA 1
ATOM 559 C C . GLU A 1 70 ? -5.917 8.102 -2.424 1.00 95.88 70 GLU A C 1
ATOM 561 O O . GLU A 1 70 ? -6.959 7.555 -2.062 1.00 95.88 70 GLU A O 1
ATOM 566 N N . LYS A 1 71 ? -5.657 8.346 -3.717 1.00 96.06 71 LYS A N 1
ATOM 567 C CA . LYS A 1 71 ? -6.563 7.917 -4.795 1.00 96.06 71 LYS A CA 1
ATOM 568 C C . LYS A 1 71 ? -6.729 6.396 -4.814 1.00 96.06 71 LYS A C 1
ATOM 570 O O . LYS A 1 71 ? -7.859 5.918 -4.882 1.00 96.06 71 LYS A O 1
ATOM 575 N N . GLY A 1 72 ? -5.630 5.647 -4.722 1.00 96.38 72 GLY A N 1
ATOM 576 C CA . GLY A 1 72 ? -5.659 4.187 -4.641 1.00 96.38 72 GLY A CA 1
ATOM 577 C C . GLY A 1 72 ? -6.414 3.701 -3.405 1.00 96.38 72 GLY A C 1
ATOM 578 O O . GLY A 1 72 ? -7.299 2.859 -3.516 1.00 96.38 72 GLY A O 1
ATOM 579 N N . LEU A 1 73 ? -6.144 4.299 -2.243 1.00 97.25 73 LEU A N 1
ATOM 580 C CA . LEU A 1 73 ? -6.806 3.933 -0.993 1.00 97.25 73 LEU A CA 1
ATOM 581 C C . LEU A 1 73 ? -8.318 4.203 -1.022 1.00 97.25 73 LEU A C 1
ATOM 583 O O . LEU A 1 73 ? -9.087 3.377 -0.535 1.00 97.25 73 LEU A O 1
ATOM 587 N N . LYS A 1 74 ? -8.766 5.301 -1.648 1.00 96.88 74 LYS A N 1
ATOM 588 C CA . LYS A 1 74 ? -10.198 5.577 -1.871 1.00 96.88 74 LYS A CA 1
ATOM 589 C C . LYS A 1 74 ? -10.869 4.482 -2.700 1.00 96.88 74 LYS A C 1
ATOM 591 O O . LYS A 1 74 ? -11.964 4.052 -2.346 1.00 96.88 74 LYS A O 1
ATOM 596 N N . VAL A 1 75 ? -10.219 4.022 -3.774 1.00 97.56 75 VAL A N 1
ATOM 597 C CA . VAL A 1 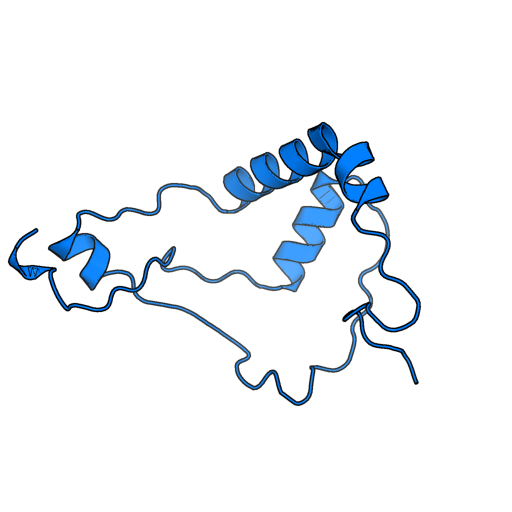75 ? -10.726 2.912 -4.601 1.00 97.56 75 VAL A CA 1
ATOM 598 C C . VAL A 1 75 ? -10.815 1.630 -3.775 1.00 97.56 75 VAL A C 1
ATOM 600 O O . VAL A 1 75 ? -11.851 0.970 -3.802 1.00 97.56 75 VAL A O 1
ATOM 603 N N . THR A 1 76 ? -9.788 1.322 -2.980 1.00 97.62 76 THR A N 1
ATOM 604 C CA . THR A 1 76 ? -9.798 0.165 -2.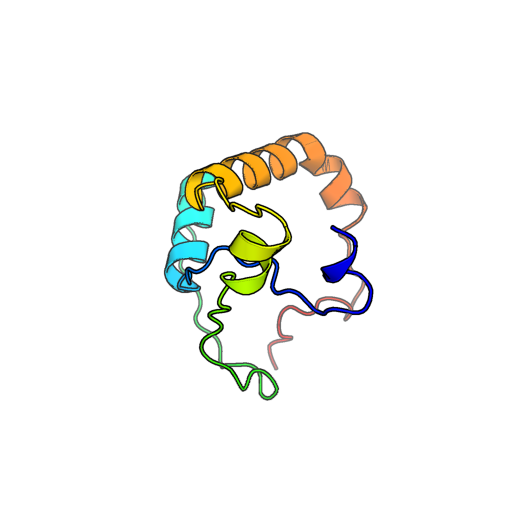075 1.00 97.62 76 THR A CA 1
ATOM 605 C C . THR A 1 76 ? -10.953 0.245 -1.079 1.00 97.62 76 THR A C 1
ATOM 607 O O . THR A 1 76 ? -11.734 -0.693 -0.980 1.00 97.62 76 THR A O 1
ATOM 610 N N . ILE A 1 77 ? -11.126 1.369 -0.378 1.00 97.12 77 ILE A N 1
ATOM 611 C CA . ILE A 1 77 ? -12.214 1.539 0.598 1.00 97.12 77 ILE A CA 1
ATOM 612 C C . ILE A 1 77 ? -13.585 1.427 -0.070 1.00 97.12 77 ILE A C 1
ATOM 614 O O . ILE A 1 77 ? -14.492 0.830 0.507 1.00 97.12 77 ILE A O 1
ATOM 618 N N . LYS A 1 78 ? -13.747 1.961 -1.287 1.00 97.56 78 LYS A N 1
ATOM 619 C CA . LYS A 1 78 ? -14.982 1.776 -2.052 1.00 97.56 78 LYS A CA 1
ATOM 620 C C . LYS A 1 78 ? -15.243 0.292 -2.316 1.00 97.56 78 LYS A C 1
ATOM 622 O O . LYS A 1 78 ? -16.337 -0.175 -2.033 1.00 97.56 78 LYS A O 1
ATOM 627 N N . TRP A 1 79 ? -14.238 -0.450 -2.778 1.00 98.31 79 TRP A N 1
ATOM 628 C CA . TRP A 1 79 ? -14.370 -1.888 -3.013 1.00 98.31 79 TRP A CA 1
ATOM 629 C C . TRP A 1 79 ? -14.752 -2.651 -1.736 1.00 98.31 79 TRP A C 1
ATOM 631 O O . TRP A 1 79 ? -15.627 -3.510 -1.791 1.00 98.31 79 TRP A O 1
ATOM 641 N N . PHE A 1 80 ? -14.174 -2.300 -0.579 1.00 97.56 80 PHE A N 1
ATOM 642 C CA . PHE A 1 80 ? -14.577 -2.874 0.713 1.00 97.56 80 PHE A CA 1
ATOM 643 C C . PHE A 1 80 ? -16.056 -2.618 1.023 1.00 97.56 80 PHE A C 1
ATOM 645 O O . PHE A 1 80 ? -16.743 -3.536 1.454 1.00 97.56 80 PHE A O 1
ATOM 652 N N . LYS A 1 81 ? -16.555 -1.396 0.784 1.00 96.06 81 LYS A N 1
ATOM 653 C CA . LYS A 1 81 ? -17.974 -1.054 0.987 1.00 96.06 81 LYS A CA 1
ATOM 654 C C . LYS A 1 81 ? -18.888 -1.826 0.037 1.00 96.06 81 LYS A C 1
ATOM 656 O O . LYS A 1 81 ? -19.900 -2.353 0.473 1.00 96.06 81 LYS A O 1
ATOM 661 N N . ASP A 1 82 ? -18.509 -1.921 -1.235 1.00 98.25 82 ASP A N 1
ATOM 6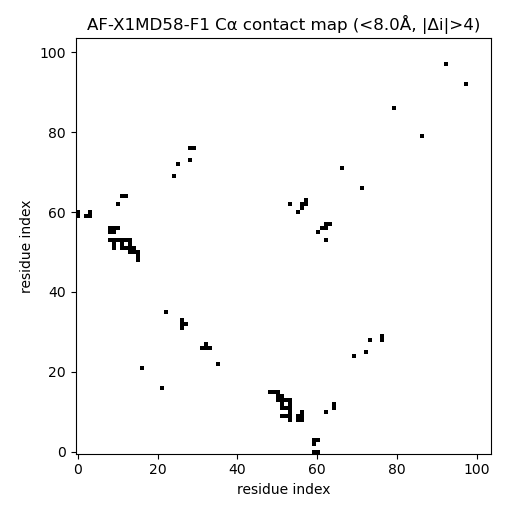62 C CA . ASP A 1 82 ? -19.298 -2.617 -2.258 1.00 98.25 82 ASP A CA 1
ATOM 663 C C . ASP A 1 82 ? -19.368 -4.140 -2.018 1.00 98.25 82 ASP A C 1
ATOM 665 O O . ASP A 1 82 ? -20.275 -4.799 -2.514 1.00 98.25 82 ASP A O 1
ATOM 669 N N . ASN A 1 83 ? -18.404 -4.711 -1.283 1.00 98.00 83 ASN A N 1
ATOM 670 C CA . ASN A 1 83 ? -18.277 -6.156 -1.058 1.00 98.00 83 ASN A CA 1
ATOM 671 C C . ASN A 1 83 ? -18.404 -6.548 0.420 1.00 98.00 83 ASN A C 1
ATOM 673 O O . ASN A 1 83 ? -17.990 -7.649 0.791 1.00 98.00 83 ASN A O 1
ATOM 677 N N . TRP A 1 84 ? -18.943 -5.665 1.263 1.00 95.94 84 TRP A N 1
ATOM 678 C CA . TRP A 1 84 ? -18.898 -5.819 2.717 1.00 95.94 84 TRP A CA 1
ATOM 679 C C . TRP A 1 84 ? -19.494 -7.148 3.199 1.00 95.94 84 TRP A C 1
ATOM 681 O O . TRP A 1 84 ? -18.812 -7.895 3.895 1.00 95.94 84 TRP A O 1
ATOM 691 N N . ASP A 1 85 ? -20.690 -7.503 2.729 1.00 96.06 85 ASP A N 1
ATOM 692 C CA . ASP A 1 85 ? -21.385 -8.736 3.131 1.00 96.06 85 ASP A CA 1
ATOM 693 C C . ASP A 1 85 ? -20.601 -10.000 2.745 1.00 96.06 85 ASP A C 1
ATOM 695 O O . ASP A 1 85 ? -20.537 -10.984 3.486 1.00 96.06 85 ASP A O 1
ATOM 699 N N . ASN A 1 86 ? -19.949 -9.978 1.578 1.00 96.19 86 ASN A N 1
ATOM 700 C CA . ASN A 1 86 ? -19.097 -11.081 1.145 1.00 96.19 86 ASN A CA 1
ATOM 701 C C . ASN A 1 86 ? -17.852 -11.198 2.018 1.00 96.19 86 ASN A C 1
ATOM 703 O O . AS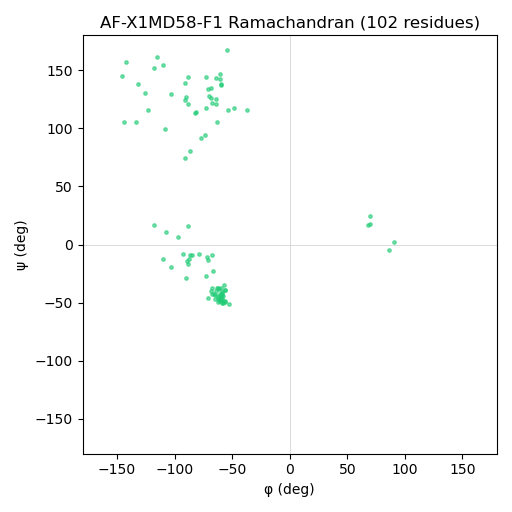N A 1 86 ? -17.473 -12.312 2.370 1.00 96.19 86 ASN A O 1
ATOM 707 N N . ILE A 1 87 ? -17.230 -10.067 2.357 1.00 94.88 87 ILE A N 1
ATOM 708 C CA . ILE A 1 87 ? -16.058 -10.025 3.232 1.00 94.88 87 ILE A CA 1
ATOM 709 C C . ILE A 1 87 ? -16.434 -10.553 4.613 1.00 94.88 87 ILE A C 1
ATOM 711 O O . ILE A 1 87 ? -15.753 -11.442 5.106 1.00 94.88 87 ILE A O 1
ATOM 715 N N . GLU A 1 88 ? -1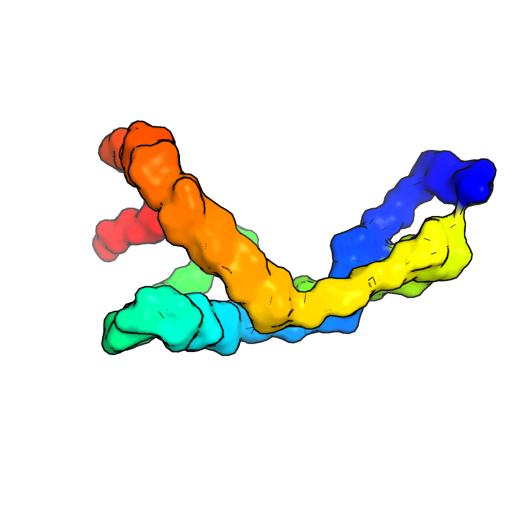7.524 -10.073 5.210 1.00 91.12 88 GLU A N 1
ATOM 716 C CA . GLU A 1 88 ? -17.980 -10.516 6.530 1.00 91.12 88 GLU A CA 1
ATOM 717 C C . GLU A 1 88 ? -18.238 -12.029 6.558 1.00 91.12 88 GLU A C 1
ATOM 719 O O . GLU A 1 88 ? -17.756 -12.729 7.451 1.00 91.12 88 GLU A O 1
ATOM 724 N N . ARG A 1 89 ? -18.899 -12.560 5.522 1.00 90.94 89 ARG A N 1
ATOM 725 C CA . ARG A 1 89 ? -19.177 -13.995 5.388 1.00 90.94 89 ARG A CA 1
ATOM 726 C C . ARG A 1 89 ? -17.914 -14.861 5.357 1.00 90.94 89 ARG A C 1
ATOM 728 O O . ARG A 1 89 ? -17.942 -15.974 5.879 1.00 90.94 89 ARG A O 1
ATOM 735 N N . VAL A 1 90 ? -16.828 -14.400 4.728 1.00 90.62 90 VAL A N 1
ATOM 736 C CA . VAL A 1 90 ? -15.609 -15.213 4.512 1.00 90.62 90 VAL A CA 1
ATOM 737 C C . VAL A 1 90 ? -14.452 -14.872 5.451 1.00 90.62 90 VAL A C 1
ATOM 739 O O . VAL A 1 90 ? -13.550 -15.688 5.623 1.00 90.62 90 VAL A O 1
ATOM 742 N N . ALA A 1 91 ? -14.463 -13.695 6.076 1.00 85.12 91 ALA A N 1
ATOM 743 C CA . ALA A 1 91 ? -13.431 -13.228 7.003 1.00 85.12 91 ALA A CA 1
ATOM 744 C C . ALA A 1 91 ? -13.693 -13.656 8.458 1.00 85.12 91 ALA A C 1
ATOM 746 O O . ALA A 1 91 ? -13.078 -13.125 9.385 1.00 85.12 91 ALA A O 1
ATOM 747 N N . ASN A 1 92 ? -14.582 -14.630 8.676 1.00 75.69 92 ASN A N 1
ATOM 748 C CA . ASN A 1 92 ? -14.747 -15.267 9.973 1.00 75.69 92 ASN A CA 1
ATOM 749 C C . ASN A 1 92 ? -13.601 -16.260 10.214 1.00 75.69 92 ASN A C 1
ATOM 751 O O . ASN A 1 92 ? -13.646 -17.429 9.826 1.00 75.69 92 ASN A O 1
ATOM 755 N N . PHE A 1 93 ? -12.539 -15.767 10.841 1.00 72.06 93 PHE A N 1
ATOM 756 C CA . PHE A 1 93 ? -11.412 -16.587 11.250 1.00 72.06 93 PHE A CA 1
ATOM 757 C C . PHE A 1 93 ? -11.754 -17.270 12.573 1.00 72.06 93 PHE A C 1
ATOM 759 O O . PHE A 1 93 ? -11.876 -16.610 13.605 1.00 72.06 93 PHE A O 1
ATOM 766 N N . GLY A 1 94 ? -11.885 -18.598 12.541 1.00 69.69 94 GLY A N 1
ATOM 767 C CA . GLY A 1 94 ? -12.115 -19.399 13.741 1.00 69.69 94 GLY A CA 1
ATOM 768 C C . GLY A 1 94 ? -11.061 -19.158 14.837 1.00 69.69 94 GLY A C 1
ATOM 769 O O . GLY A 1 94 ? -10.012 -18.546 14.585 1.00 69.69 94 GLY A O 1
ATOM 770 N N . PRO A 1 95 ? -11.315 -19.644 16.067 1.00 69.31 95 PRO A N 1
ATOM 771 C CA . PRO A 1 95 ? -10.459 -19.390 17.216 1.00 69.31 95 PRO A CA 1
ATOM 772 C C . PRO A 1 95 ? -8.987 -19.642 16.903 1.00 69.31 95 PRO A C 1
ATOM 774 O O . PRO A 1 95 ? -8.562 -20.749 16.584 1.00 69.31 95 PRO A O 1
ATOM 777 N N . GLY A 1 96 ? -8.198 -18.575 16.997 1.00 64.19 96 GLY A N 1
ATOM 778 C CA . GLY A 1 96 ? -6.757 -18.657 16.878 1.00 64.19 96 GLY A CA 1
ATOM 779 C C . GLY A 1 96 ? -6.142 -18.500 15.491 1.00 64.19 96 GLY A C 1
ATOM 780 O O . GLY A 1 96 ? -4.915 -18.547 15.406 1.00 64.19 96 GLY A O 1
ATOM 781 N N . VAL A 1 97 ? -6.956 -18.254 14.463 1.00 67.25 97 VAL A N 1
ATOM 782 C CA . VAL A 1 97 ? -6.518 -17.989 13.081 1.00 67.25 97 VAL A CA 1
ATOM 783 C C . VAL A 1 97 ? -6.267 -16.491 12.833 1.00 67.25 97 VAL A C 1
ATOM 785 O O . VAL A 1 97 ? -5.601 -16.113 11.871 1.00 67.25 97 VAL A O 1
ATOM 788 N N . SER A 1 98 ? -6.725 -15.617 13.736 1.00 59.47 98 SER A N 1
ATOM 789 C CA . SER A 1 98 ? -6.415 -14.188 13.657 1.00 59.47 98 SER A CA 1
ATOM 790 C C . SER A 1 98 ? -4.928 -13.930 13.919 1.00 59.47 98 SER A C 1
ATOM 792 O O . S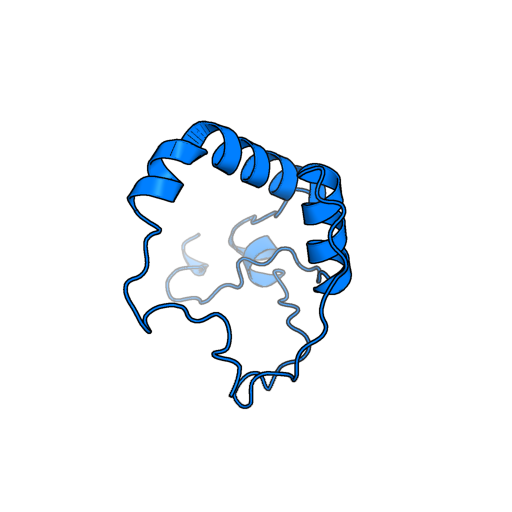ER A 1 98 ? -4.389 -14.268 14.975 1.00 59.47 98 SER A O 1
ATOM 794 N N . SER A 1 99 ? -4.271 -13.306 12.940 1.00 53.91 99 SER A N 1
ATOM 795 C CA . SER A 1 99 ? -2.889 -12.821 13.027 1.00 53.91 99 SER A CA 1
ATOM 796 C C . SER A 1 99 ? -2.770 -11.497 13.788 1.00 53.91 99 SER A C 1
ATOM 798 O O . SER A 1 99 ? -1.654 -11.056 14.083 1.00 53.91 99 SER A O 1
ATOM 800 N N . ALA A 1 100 ? -3.904 -10.866 14.127 1.00 55.97 100 ALA A N 1
ATOM 801 C CA . ALA A 1 100 ? -3.931 -9.766 15.072 1.00 55.97 100 ALA A CA 1
ATOM 802 C C . ALA A 1 100 ? -3.485 -10.317 16.427 1.00 55.97 100 ALA A C 1
ATOM 804 O O . ALA A 1 100 ? -4.048 -11.285 16.933 1.00 55.97 100 ALA A O 1
ATOM 805 N N . VAL A 1 101 ? -2.402 -9.736 16.935 1.00 52.09 101 VAL A N 1
ATOM 806 C CA . VAL A 1 101 ? -1.686 -10.133 18.147 1.00 52.09 101 VAL A CA 1
ATOM 807 C C . VAL A 1 101 ? -2.676 -10.598 19.213 1.00 52.09 101 VAL A C 1
ATOM 809 O O . VAL A 1 101 ? -3.503 -9.815 19.672 1.00 52.09 101 VAL A O 1
ATOM 812 N N . ARG A 1 102 ? -2.603 -11.882 19.585 1.00 52.69 102 ARG A N 1
ATOM 813 C CA . ARG A 1 102 ? -3.233 -12.344 20.820 1.00 52.69 102 ARG A CA 1
ATOM 814 C C . ARG A 1 102 ? -2.511 -11.597 21.935 1.00 52.69 102 ARG A C 1
ATOM 816 O O . ARG A 1 102 ? -1.339 -11.888 22.180 1.00 52.69 102 ARG A O 1
ATOM 823 N N . ASP A 1 103 ? -3.167 -10.596 22.517 1.00 48.34 103 ASP A N 1
ATOM 824 C CA . ASP A 1 103 ? -2.718 -10.018 23.778 1.00 48.34 103 ASP A CA 1
ATOM 825 C C . ASP A 1 103 ? -2.587 -11.214 24.747 1.00 48.34 103 ASP A C 1
ATOM 827 O O . ASP A 1 103 ? -3.545 -11.961 24.961 1.00 48.34 103 ASP A O 1
ATOM 831 N N . LYS A 1 104 ? -1.358 -11.485 25.194 1.00 45.50 104 LYS A N 1
ATOM 832 C CA . LYS A 1 104 ? -1.125 -12.259 26.413 1.00 45.50 104 LYS A CA 1
ATOM 833 C C . LYS A 1 104 ? -1.204 -11.291 27.576 1.00 45.50 104 LYS A C 1
ATOM 835 O O . LYS A 1 104 ? -0.633 -10.187 27.420 1.00 45.50 104 LYS A O 1
#

Organism: NCBI:txid412755